Protein AF-A0A9D4LMA6-F1 (afdb_monomer_lite)

InterPro domains:
  IPR045131 CDGSH iron-sulfur domain-containing protein 1/2 [PTHR13680] (11-79)

Sequence (80 aa):
MKIVCYLLAGTKWLRFVPVMDTIAVLAYVTYQTFRRGKVPPSDLGVNLRILKESSMVVNMVDIEDLGDKVSFCRCLRSNR

Organism: Dreissena polymorpha (NCBI:txid45954)

Structure (mmCIF, N/CA/C/O backbone):
data_AF-A0A9D4LMA6-F1
#
_entry.id   AF-A0A9D4LMA6-F1
#
loop_
_atom_site.group_PDB
_atom_site.id
_atom_site.type_symbol
_atom_site.label_atom_id
_atom_site.label_alt_id
_atom_site.label_comp_id
_atom_site.label_asym_id
_atom_site.label_entity_id
_atom_site.label_seq_id
_atom_site.pdbx_PDB_ins_code
_atom_site.Cartn_x
_atom_site.Cartn_y
_atom_site.Cartn_z
_atom_site.occupancy
_atom_site.B_iso_or_equiv
_atom_site.auth_seq_id
_atom_site.auth_comp_id
_atom_site.auth_asym_id
_atom_site.auth_atom_id
_atom_site.pdbx_PDB_model_num
ATOM 1 N N . MET A 1 1 ? 29.067 1.331 -57.207 1.00 51.22 1 MET A N 1
ATOM 2 C CA . MET A 1 1 ? 29.875 1.794 -56.047 1.00 51.22 1 MET A CA 1
ATOM 3 C C . MET A 1 1 ? 29.119 2.628 -55.007 1.00 51.22 1 MET A C 1
ATOM 5 O O . MET A 1 1 ? 29.467 2.518 -53.842 1.00 51.22 1 MET A O 1
ATOM 9 N N . LYS A 1 2 ? 28.090 3.425 -55.348 1.00 53.75 2 LYS A N 1
ATOM 10 C CA . LYS A 1 2 ? 27.367 4.259 -54.357 1.00 53.75 2 LYS A CA 1
ATOM 11 C C . LYS A 1 2 ? 26.594 3.446 -53.298 1.00 53.75 2 LYS A C 1
ATOM 13 O O . LYS A 1 2 ? 26.726 3.722 -52.115 1.00 53.75 2 LYS A O 1
ATOM 18 N N . ILE A 1 3 ? 25.878 2.393 -53.704 1.00 59.94 3 ILE A N 1
ATOM 19 C CA . ILE A 1 3 ? 25.068 1.524 -52.817 1.00 59.94 3 ILE A CA 1
ATOM 20 C C . ILE A 1 3 ? 25.912 0.809 -51.748 1.00 59.94 3 ILE A C 1
ATOM 22 O O . ILE A 1 3 ? 25.533 0.772 -50.582 1.00 59.94 3 ILE A O 1
ATOM 26 N N . VAL A 1 4 ? 27.095 0.315 -52.120 1.00 58.31 4 VAL A N 1
ATOM 27 C CA . VAL A 1 4 ? 28.035 -0.327 -51.185 1.00 58.31 4 VAL A CA 1
ATOM 28 C C . VAL A 1 4 ? 28.563 0.682 -50.157 1.00 58.31 4 VAL A C 1
ATOM 30 O O . VAL A 1 4 ? 28.714 0.343 -48.989 1.00 58.31 4 VAL A O 1
ATOM 33 N N . CYS A 1 5 ? 28.754 1.945 -50.556 1.00 53.75 5 CYS A N 1
ATOM 34 C CA . CYS A 1 5 ? 29.174 3.024 -49.661 1.00 53.75 5 CYS A CA 1
ATOM 35 C C . CYS A 1 5 ? 28.072 3.419 -48.654 1.00 53.75 5 CYS A C 1
ATOM 37 O O . CYS A 1 5 ? 28.373 3.631 -47.483 1.00 53.75 5 CYS A O 1
ATOM 39 N N . TYR A 1 6 ? 26.795 3.442 -49.067 1.00 59.59 6 TYR A N 1
ATOM 40 C CA . TYR A 1 6 ? 25.661 3.669 -48.155 1.00 59.59 6 TYR A CA 1
ATOM 41 C C . TYR A 1 6 ? 25.461 2.519 -47.163 1.00 59.59 6 TYR A C 1
ATOM 43 O O . TYR A 1 6 ? 25.196 2.771 -45.991 1.00 59.59 6 TYR A O 1
ATOM 51 N N . LEU A 1 7 ? 25.650 1.269 -47.596 1.00 60.53 7 LEU A N 1
ATOM 52 C CA . LEU A 1 7 ? 25.635 0.104 -46.707 1.00 60.53 7 LEU A CA 1
ATOM 53 C C . LEU A 1 7 ? 26.808 0.136 -45.713 1.00 60.53 7 LEU A C 1
ATOM 55 O O . LEU A 1 7 ? 26.589 -0.072 -44.527 1.00 60.53 7 LEU A O 1
ATOM 59 N N . LEU A 1 8 ? 28.027 0.474 -46.153 1.00 57.78 8 LEU A N 1
ATOM 60 C CA . LEU A 1 8 ? 29.209 0.644 -45.285 1.00 57.78 8 LEU A CA 1
ATOM 61 C C . LEU A 1 8 ? 29.100 1.839 -44.322 1.00 57.78 8 LEU A C 1
ATOM 63 O O . LEU A 1 8 ? 29.678 1.819 -43.236 1.00 57.78 8 LEU A O 1
ATOM 67 N N . ALA A 1 9 ? 28.389 2.899 -44.712 1.00 61.91 9 ALA A N 1
ATOM 68 C CA . ALA A 1 9 ? 28.074 4.014 -43.829 1.00 61.91 9 ALA A CA 1
ATOM 69 C C . ALA A 1 9 ? 26.994 3.609 -42.813 1.00 61.91 9 ALA A C 1
ATOM 71 O O . ALA A 1 9 ? 27.186 3.817 -41.619 1.00 61.91 9 ALA A O 1
ATOM 72 N N . GLY A 1 10 ? 25.912 2.960 -43.257 1.00 62.66 10 GLY A N 1
ATOM 73 C CA . GLY A 1 10 ? 24.819 2.477 -42.406 1.00 62.66 10 GLY A CA 1
ATOM 74 C C . GLY A 1 10 ? 25.246 1.405 -41.398 1.00 62.66 10 GLY A C 1
ATOM 75 O O . GLY A 1 10 ? 24.775 1.408 -40.263 1.00 62.66 10 GLY A O 1
ATOM 76 N N . THR A 1 11 ? 26.209 0.545 -41.743 1.00 65.06 11 THR A N 1
ATOM 77 C CA . THR A 1 11 ? 26.759 -0.464 -40.818 1.00 65.06 11 THR A CA 1
ATOM 78 C C . THR A 1 11 ? 27.546 0.137 -39.659 1.00 65.06 11 THR A C 1
ATOM 80 O O . THR A 1 11 ? 27.541 -0.430 -38.568 1.00 65.06 11 THR A O 1
ATOM 83 N N . LYS A 1 12 ? 28.160 1.315 -39.831 1.00 67.19 12 LYS A N 1
ATOM 84 C CA . LYS A 1 12 ? 28.800 2.038 -38.717 1.00 67.19 12 LYS A CA 1
ATOM 85 C C . LYS A 1 12 ? 27.771 2.567 -37.718 1.00 67.19 12 LYS A C 1
ATOM 87 O O . LYS A 1 12 ? 28.027 2.526 -36.519 1.00 67.19 12 LYS A O 1
ATOM 92 N N . TRP A 1 13 ? 26.604 2.998 -38.196 1.00 74.25 13 TRP A N 1
ATOM 93 C CA . TRP A 1 13 ? 25.488 3.431 -37.347 1.00 74.25 13 TRP A CA 1
ATOM 94 C C . TRP A 1 13 ? 24.806 2.256 -36.636 1.00 74.25 13 TRP A C 1
ATOM 96 O O . TRP A 1 13 ? 24.453 2.377 -35.466 1.00 74.25 13 TRP A O 1
ATOM 106 N N . LEU A 1 14 ? 24.720 1.089 -37.287 1.00 75.44 14 LEU A N 1
ATOM 107 C CA . LEU A 1 14 ? 24.202 -0.144 -36.677 1.00 75.44 14 LEU A CA 1
ATOM 108 C C . LEU A 1 14 ? 24.980 -0.561 -35.415 1.00 75.44 14 LEU A C 1
ATOM 110 O O . LEU A 1 14 ? 24.399 -1.144 -34.504 1.00 75.44 14 LEU A O 1
ATOM 114 N N . ARG A 1 15 ? 26.266 -0.200 -35.298 1.00 78.19 15 ARG A N 1
ATOM 115 C CA . ARG A 1 15 ? 27.072 -0.460 -34.091 1.00 78.19 15 ARG A CA 1
ATOM 116 C C . ARG A 1 15 ? 26.600 0.321 -32.855 1.00 78.19 15 ARG A C 1
ATOM 118 O O . ARG A 1 15 ? 26.877 -0.108 -31.739 1.00 78.19 15 ARG A O 1
ATOM 125 N N . PHE A 1 16 ? 25.879 1.429 -33.031 1.00 81.44 16 PHE A N 1
ATOM 126 C CA . PHE A 1 16 ? 25.332 2.229 -31.927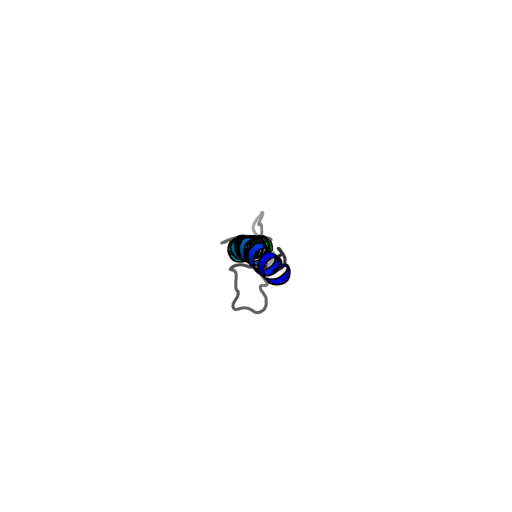 1.00 81.44 16 PHE A CA 1
ATOM 127 C C . PHE A 1 16 ? 23.961 1.743 -31.450 1.00 81.44 16 PHE A C 1
ATOM 129 O O . PHE A 1 16 ? 23.550 2.087 -30.345 1.00 81.44 16 PHE A O 1
ATOM 136 N N . VAL A 1 17 ? 23.280 0.904 -32.234 1.00 86.31 17 VAL A N 1
ATOM 137 C CA . VAL A 1 17 ? 21.984 0.311 -31.875 1.00 86.31 17 VAL A CA 1
ATOM 138 C C . VAL A 1 17 ? 22.009 -0.402 -30.518 1.00 86.31 17 VAL A C 1
ATOM 140 O O . VAL A 1 17 ? 21.162 -0.061 -29.701 1.00 86.31 17 VAL A O 1
ATOM 143 N N . PRO A 1 18 ? 22.963 -1.302 -30.193 1.00 86.56 18 PRO A N 1
ATOM 144 C CA . PRO A 1 18 ? 22.968 -1.963 -28.884 1.00 86.56 18 PRO A CA 1
ATOM 145 C C . PRO A 1 18 ? 23.177 -0.986 -27.718 1.00 86.56 18 PRO A C 1
ATOM 147 O O . PRO A 1 18 ? 22.641 -1.185 -26.631 1.00 86.56 18 PRO A O 1
ATOM 150 N N . VAL A 1 19 ? 23.924 0.100 -27.929 1.00 90.69 19 VAL A N 1
ATOM 151 C CA . VAL A 1 19 ? 24.136 1.127 -26.897 1.00 90.69 19 VAL A CA 1
ATOM 152 C C . VAL A 1 19 ? 22.858 1.940 -26.678 1.00 90.69 19 VAL A C 1
ATOM 154 O O . VAL A 1 19 ? 22.461 2.176 -25.544 1.00 90.69 19 VAL A O 1
ATOM 157 N N . MET A 1 20 ? 22.171 2.333 -27.750 1.00 90.94 20 MET A N 1
ATOM 158 C CA . MET A 1 20 ? 20.912 3.076 -27.638 1.00 90.94 20 MET A CA 1
ATOM 159 C C . MET A 1 20 ? 19.783 2.214 -27.069 1.00 90.94 20 MET A C 1
ATOM 161 O O . MET A 1 20 ? 19.004 2.697 -26.251 1.00 90.94 20 MET A O 1
ATOM 165 N N . ASP A 1 21 ? 19.724 0.941 -27.460 1.00 92.75 21 ASP A N 1
ATOM 166 C CA . ASP A 1 21 ? 18.760 -0.032 -26.948 1.00 92.75 21 ASP A CA 1
ATOM 167 C C . ASP A 1 21 ? 18.946 -0.255 -25.444 1.00 92.75 21 ASP A C 1
ATOM 169 O O . ASP A 1 21 ? 18.006 -0.093 -24.669 1.00 92.75 21 ASP A O 1
ATOM 173 N N . THR A 1 22 ? 20.181 -0.496 -24.998 1.00 95.38 22 THR A N 1
ATOM 174 C CA . THR A 1 22 ? 20.470 -0.671 -23.565 1.00 95.38 22 THR A CA 1
ATOM 175 C C . THR A 1 22 ? 20.125 0.571 -22.742 1.00 95.38 22 THR A C 1
ATOM 177 O O . THR A 1 22 ? 19.537 0.439 -21.667 1.00 95.38 22 THR A O 1
ATOM 180 N N . ILE A 1 23 ? 20.411 1.778 -23.245 1.00 96.69 23 ILE A N 1
ATOM 181 C CA . ILE A 1 23 ? 20.015 3.034 -22.588 1.00 96.69 23 ILE A CA 1
ATOM 182 C C . ILE A 1 23 ? 18.488 3.162 -22.523 1.00 96.69 23 ILE A C 1
ATOM 184 O O . ILE A 1 23 ? 17.952 3.517 -21.473 1.00 96.69 23 ILE A O 1
ATOM 188 N N . ALA A 1 24 ? 17.777 2.855 -23.610 1.00 96.06 24 ALA A N 1
ATOM 189 C CA . ALA A 1 24 ? 16.318 2.928 -23.662 1.00 96.06 24 ALA A CA 1
ATOM 190 C C . ALA A 1 24 ? 15.663 1.939 -22.687 1.00 96.06 24 ALA A C 1
ATOM 192 O O . ALA A 1 24 ? 14.762 2.314 -21.934 1.00 96.06 24 ALA A O 1
ATOM 193 N N . VAL A 1 25 ? 16.157 0.699 -22.644 1.00 96.69 25 VAL A N 1
ATOM 194 C CA . VAL A 1 25 ? 15.701 -0.327 -21.700 1.00 96.69 25 VAL A CA 1
ATOM 195 C C . VAL A 1 25 ? 15.968 0.112 -20.261 1.00 96.69 25 VAL A C 1
ATOM 197 O O . VAL A 1 25 ? 15.063 0.050 -19.428 1.00 96.69 25 VAL A O 1
ATOM 200 N N . LEU A 1 26 ? 17.166 0.620 -19.958 1.00 97.00 26 LEU A N 1
ATOM 201 C CA . LEU A 1 26 ? 17.506 1.100 -18.617 1.00 97.00 26 LEU A CA 1
ATOM 202 C C . LEU A 1 26 ? 16.613 2.276 -18.191 1.00 97.00 26 LEU A C 1
ATOM 204 O O . LEU A 1 26 ? 16.086 2.284 -17.076 1.00 97.00 26 LEU A O 1
ATOM 208 N N . ALA A 1 27 ? 16.389 3.244 -19.080 1.00 96.12 27 ALA A N 1
ATOM 209 C CA . ALA A 1 27 ? 15.496 4.372 -18.833 1.00 96.12 27 ALA A CA 1
ATOM 210 C C . ALA A 1 27 ? 14.045 3.915 -18.602 1.00 96.12 27 ALA A C 1
ATOM 212 O O . ALA A 1 27 ? 13.372 4.407 -17.699 1.00 96.12 27 ALA A O 1
ATOM 213 N N . TYR A 1 28 ? 13.565 2.932 -19.366 1.00 96.12 28 TYR A N 1
ATOM 214 C CA . TYR A 1 28 ? 12.213 2.400 -19.216 1.00 96.12 28 TYR A CA 1
ATOM 215 C C . TYR A 1 28 ? 12.022 1.648 -17.894 1.00 96.12 28 TYR A C 1
ATOM 217 O O . TYR A 1 28 ? 11.035 1.868 -17.185 1.00 96.12 28 TYR A O 1
ATOM 225 N N . VAL A 1 29 ? 12.977 0.784 -17.536 1.00 95.69 29 VAL A N 1
ATOM 226 C CA . VAL A 1 29 ? 12.936 0.019 -16.284 1.00 95.69 29 VAL A CA 1
ATOM 227 C C . VAL A 1 29 ? 13.000 0.960 -15.087 1.00 95.69 29 VAL A C 1
ATOM 229 O O . VAL A 1 29 ? 12.153 0.859 -14.201 1.00 95.69 29 VAL A O 1
ATOM 232 N N . THR A 1 30 ? 13.941 1.909 -15.075 1.00 93.81 30 THR A N 1
ATOM 233 C CA . THR A 1 30 ? 14.053 2.898 -13.990 1.00 93.81 30 THR A CA 1
ATOM 234 C C . THR A 1 30 ? 12.787 3.747 -13.872 1.00 93.81 30 THR A C 1
ATOM 236 O O . THR A 1 30 ? 12.248 3.912 -12.781 1.00 93.81 30 THR A O 1
ATOM 239 N N . TYR A 1 31 ? 12.224 4.216 -14.986 1.00 93.12 31 TYR A N 1
ATOM 240 C CA . TYR A 1 31 ? 10.963 4.955 -14.970 1.00 93.12 31 TYR A CA 1
ATOM 241 C C . TYR A 1 31 ? 9.803 4.134 -14.380 1.00 93.12 31 TYR A C 1
ATOM 243 O O . TYR A 1 31 ? 9.032 4.642 -13.560 1.00 93.12 31 TYR A O 1
ATOM 251 N N . GLN A 1 32 ? 9.682 2.853 -14.745 1.00 87.31 32 GLN A N 1
ATOM 252 C CA . GLN A 1 32 ? 8.653 1.981 -14.178 1.00 87.31 32 GLN A CA 1
ATOM 253 C C . GLN A 1 32 ? 8.853 1.715 -12.685 1.00 87.31 32 GLN A C 1
ATOM 255 O O . GLN A 1 32 ? 7.870 1.741 -11.943 1.00 87.31 32 GLN A O 1
ATOM 260 N N . THR A 1 33 ? 10.082 1.480 -12.219 1.00 87.19 33 THR A N 1
ATOM 261 C CA . THR A 1 33 ? 10.331 1.228 -10.791 1.00 87.19 33 THR A CA 1
ATOM 262 C C . THR A 1 33 ? 9.999 2.456 -9.946 1.00 87.19 33 THR A C 1
ATOM 264 O O . THR A 1 33 ? 9.301 2.328 -8.940 1.00 87.19 33 THR A O 1
ATOM 267 N N . PHE A 1 34 ? 10.368 3.658 -10.398 1.00 84.50 34 PHE A N 1
ATOM 268 C CA . PHE A 1 34 ? 9.999 4.904 -9.718 1.00 84.50 34 PHE A CA 1
ATOM 269 C C . PHE A 1 34 ? 8.487 5.166 -9.709 1.00 84.50 34 PHE A C 1
ATOM 271 O O . PHE A 1 34 ? 7.963 5.704 -8.732 1.00 84.50 34 PHE A O 1
ATOM 278 N N . ARG A 1 35 ? 7.754 4.771 -10.759 1.00 77.31 35 ARG A N 1
ATOM 279 C CA . ARG A 1 35 ? 6.286 4.893 -10.781 1.00 77.31 35 ARG A CA 1
ATOM 280 C C . ARG A 1 35 ? 5.587 3.884 -9.878 1.00 77.31 35 ARG A C 1
ATOM 282 O O . ARG A 1 35 ? 4.616 4.250 -9.225 1.00 77.31 35 ARG A O 1
ATOM 289 N N . ARG A 1 36 ? 6.083 2.646 -9.810 1.00 64.12 36 ARG A N 1
ATOM 290 C CA . ARG A 1 36 ? 5.518 1.583 -8.959 1.00 64.12 36 ARG A CA 1
ATOM 291 C C . ARG A 1 36 ? 5.780 1.796 -7.465 1.00 64.12 36 ARG A C 1
ATOM 293 O O . ARG A 1 36 ? 5.042 1.260 -6.651 1.00 64.12 36 ARG A O 1
ATOM 300 N N . GL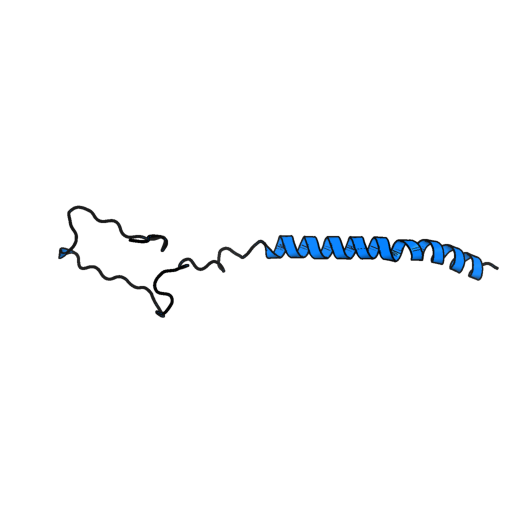Y A 1 37 ? 6.778 2.604 -7.095 1.00 62.66 37 GLY A N 1
ATOM 301 C CA . GLY A 1 37 ? 7.062 2.959 -5.697 1.00 62.66 37 GLY A CA 1
ATOM 302 C C . GLY A 1 37 ? 5.997 3.835 -5.022 1.00 62.66 37 GLY A C 1
ATOM 303 O O . GLY A 1 37 ? 6.040 4.024 -3.810 1.00 62.66 37 GLY A O 1
ATOM 304 N N . LYS A 1 38 ? 5.029 4.363 -5.780 1.00 61.12 38 LYS A N 1
ATOM 305 C CA . LYS A 1 38 ? 3.892 5.114 -5.242 1.00 61.12 38 LYS A CA 1
ATOM 306 C C . LYS A 1 38 ? 2.677 4.197 -5.171 1.00 61.12 38 LYS A C 1
ATOM 308 O O . LYS A 1 38 ? 1.783 4.297 -6.007 1.00 61.12 38 LYS A O 1
ATOM 313 N N . VAL A 1 39 ? 2.650 3.300 -4.184 1.00 60.88 39 VAL A N 1
ATOM 314 C CA . VAL A 1 39 ? 1.384 2.670 -3.785 1.00 60.88 39 VAL A CA 1
ATOM 315 C C . VAL A 1 39 ? 0.454 3.823 -3.401 1.00 60.88 39 VAL A C 1
ATOM 317 O O . VAL A 1 39 ? 0.841 4.634 -2.549 1.00 60.88 39 VAL A O 1
ATOM 320 N N . PRO A 1 40 ? -0.699 3.995 -4.068 1.00 60.62 40 PRO A N 1
ATOM 321 C CA . PRO A 1 40 ? -1.596 5.080 -3.725 1.00 60.62 40 PRO A CA 1
ATOM 322 C C . PRO A 1 40 ? -1.971 4.929 -2.243 1.00 60.62 40 PRO A C 1
ATOM 324 O O . PRO A 1 40 ? -2.188 3.811 -1.777 1.00 60.62 40 PRO A O 1
ATOM 327 N N . PRO A 1 41 ? -2.029 6.023 -1.465 1.00 57.69 41 PRO A N 1
ATOM 328 C CA . PRO A 1 41 ? -2.318 5.944 -0.033 1.00 57.69 41 PRO A CA 1
ATOM 329 C C . PRO A 1 41 ? -3.671 5.279 0.269 1.00 57.69 41 PRO A C 1
ATOM 331 O O . PRO A 1 41 ? -3.882 4.828 1.387 1.00 57.69 41 PRO A O 1
ATOM 334 N N . SER A 1 42 ? -4.556 5.173 -0.729 1.00 58.53 42 SER A N 1
ATOM 335 C CA . SER A 1 42 ? -5.811 4.421 -0.674 1.00 58.53 42 SER A CA 1
ATOM 336 C C . SER A 1 42 ? -5.646 2.895 -0.679 1.00 58.53 42 SER A C 1
ATOM 338 O O . SER A 1 42 ? -6.517 2.214 -0.152 1.00 58.53 42 SER A O 1
ATOM 340 N N . ASP A 1 43 ? -4.556 2.358 -1.241 1.00 57.78 43 ASP A N 1
ATOM 341 C CA . ASP A 1 43 ? -4.264 0.912 -1.247 1.00 57.78 43 ASP A CA 1
ATOM 342 C C . ASP A 1 43 ? -3.579 0.454 0.049 1.00 57.78 43 ASP A C 1
ATOM 344 O O . ASP A 1 43 ? -3.595 -0.731 0.390 1.00 57.78 43 ASP A O 1
ATOM 348 N N . LEU A 1 44 ? -3.009 1.386 0.824 1.00 69.38 44 LEU A N 1
ATOM 349 C CA . LEU A 1 44 ? -2.617 1.112 2.203 1.00 69.38 44 LEU A CA 1
ATOM 350 C C . LEU A 1 44 ? -3.855 1.213 3.093 1.00 69.38 44 LEU A C 1
ATOM 352 O O . LEU A 1 44 ? -4.154 2.265 3.654 1.00 69.38 44 LEU A O 1
ATOM 356 N N . GLY A 1 45 ? -4.575 0.101 3.231 1.00 77.62 45 GLY A N 1
ATOM 357 C CA . GLY A 1 45 ? -5.701 0.006 4.156 1.00 77.62 45 GLY A CA 1
ATOM 358 C C . GLY A 1 45 ? -5.347 0.557 5.545 1.00 77.62 45 GLY A C 1
ATOM 359 O O . GLY A 1 45 ? -4.281 0.268 6.092 1.00 77.62 45 GLY A O 1
ATOM 360 N N . VAL A 1 46 ? -6.251 1.352 6.126 1.00 85.75 46 VAL A N 1
ATOM 361 C CA . VAL A 1 46 ? -6.059 1.981 7.450 1.00 85.75 46 VAL A CA 1
ATOM 362 C C . VAL A 1 46 ? -5.802 0.923 8.530 1.00 85.75 46 VAL A C 1
ATOM 364 O O . VAL A 1 46 ? -4.965 1.112 9.413 1.00 85.75 46 VAL A O 1
ATOM 367 N N . ASN A 1 47 ? -6.484 -0.220 8.425 1.00 86.50 47 ASN A N 1
ATOM 368 C CA . ASN A 1 47 ? -6.324 -1.354 9.320 1.00 86.50 47 ASN A CA 1
ATOM 369 C C . ASN A 1 47 ? -5.246 -2.332 8.824 1.00 86.50 47 ASN A C 1
ATOM 371 O O . ASN A 1 47 ? -5.493 -3.200 7.983 1.00 86.50 47 ASN A O 1
ATOM 375 N N . LEU A 1 48 ? -4.040 -2.229 9.382 1.00 85.19 48 LEU A 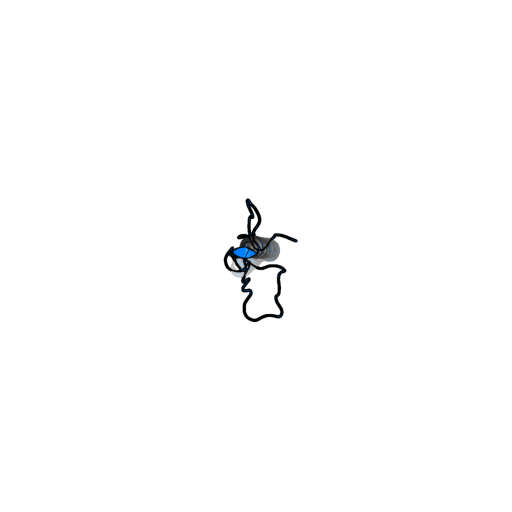N 1
ATOM 376 C CA . LEU A 1 48 ? -2.926 -3.093 8.986 1.00 85.19 48 LEU A CA 1
ATOM 377 C C . LEU A 1 48 ? -2.886 -4.428 9.740 1.00 85.19 48 LEU A C 1
ATOM 379 O O . LEU A 1 48 ? -2.300 -5.381 9.221 1.00 85.19 48 LEU A O 1
ATOM 383 N N . ARG A 1 49 ? -3.463 -4.512 10.947 1.00 85.31 49 ARG A N 1
ATOM 384 C CA . ARG A 1 49 ? -3.199 -5.627 11.880 1.00 85.31 49 ARG A CA 1
ATOM 385 C C . ARG A 1 49 ? -4.401 -6.109 12.694 1.00 85.31 49 ARG A C 1
ATOM 387 O O . ARG A 1 49 ? -4.405 -7.263 13.099 1.00 85.31 49 ARG A O 1
ATOM 394 N N . ILE A 1 50 ? -5.387 -5.262 12.965 1.00 87.44 50 ILE A N 1
ATOM 395 C CA . ILE A 1 50 ? -6.404 -5.533 13.987 1.00 87.44 50 ILE A CA 1
ATOM 396 C C . ILE A 1 50 ? -7.546 -6.347 13.370 1.00 87.44 50 ILE A C 1
ATOM 398 O O . ILE A 1 50 ? -8.141 -5.915 12.392 1.00 87.44 50 ILE A O 1
ATOM 402 N N . LEU A 1 51 ? -7.860 -7.515 13.936 1.00 86.31 51 LEU A N 1
ATOM 403 C CA . LEU A 1 51 ? -9.072 -8.303 13.653 1.00 86.31 51 LEU A CA 1
ATOM 404 C C . LEU A 1 51 ? -9.403 -8.497 12.149 1.00 86.31 51 LEU A C 1
ATOM 406 O O . LEU A 1 51 ? -10.551 -8.367 11.725 1.00 86.31 51 LEU A O 1
ATOM 410 N N . LYS A 1 52 ? -8.392 -8.827 11.331 1.00 87.50 52 LYS A N 1
ATOM 411 C CA . LYS A 1 52 ? -8.539 -9.032 9.872 1.00 87.50 52 LYS A CA 1
ATOM 412 C C . LYS A 1 52 ? -9.399 -10.234 9.471 1.00 87.50 52 LYS A C 1
ATOM 414 O O . LYS A 1 52 ? -9.886 -10.270 8.350 1.00 87.50 52 LYS A O 1
ATOM 419 N N . GLU A 1 53 ? -9.557 -11.196 10.373 1.0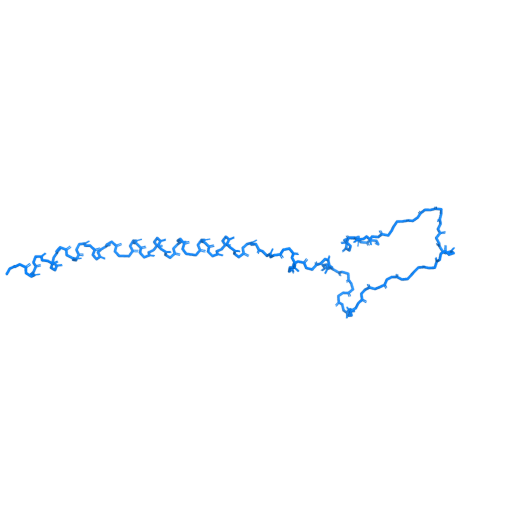0 88.62 53 GLU A N 1
ATOM 420 C CA . GLU A 1 53 ? -10.436 -12.360 10.200 1.00 88.62 53 GLU A CA 1
ATOM 421 C C . GLU A 1 53 ? -11.920 -11.948 10.192 1.00 88.62 53 GLU A C 1
ATOM 423 O O . GLU A 1 53 ? -12.758 -12.624 9.603 1.00 88.62 53 GLU A O 1
ATOM 428 N N . SER A 1 54 ? -12.260 -10.827 10.841 1.00 85.19 54 SER A N 1
ATOM 429 C CA . SER A 1 54 ? -13.632 -10.319 10.883 1.00 85.19 54 SER A CA 1
ATOM 430 C C . SER A 1 54 ? -13.944 -9.458 9.661 1.00 85.19 54 SER A C 1
ATOM 432 O O . SER A 1 54 ? -13.114 -8.667 9.209 1.00 85.19 54 SER A O 1
ATOM 434 N N . SER A 1 55 ? -15.175 -9.552 9.160 1.00 88.50 55 SER A N 1
ATOM 435 C CA . SER A 1 55 ? -15.653 -8.708 8.060 1.00 88.50 55 SER A CA 1
ATOM 436 C C . SER A 1 55 ? -15.790 -7.230 8.448 1.00 88.50 55 SER A C 1
ATOM 438 O O . SER A 1 55 ? -15.803 -6.370 7.570 1.00 88.50 55 SER A O 1
ATOM 440 N N . MET A 1 56 ? -15.899 -6.919 9.746 1.00 86.62 56 MET A N 1
ATOM 441 C CA . MET A 1 56 ? -16.014 -5.557 10.264 1.00 86.62 56 MET A CA 1
ATOM 442 C C . MET A 1 56 ? -15.530 -5.481 11.717 1.00 86.62 56 MET A C 1
ATOM 444 O O . MET A 1 56 ? -15.960 -6.266 12.559 1.00 86.62 56 MET A O 1
ATOM 448 N N . VAL A 1 57 ? -14.680 -4.494 12.016 1.00 90.69 57 VAL A N 1
ATOM 449 C CA . VAL A 1 57 ? -14.192 -4.223 13.377 1.00 90.69 57 VAL A CA 1
ATOM 450 C C . VAL A 1 5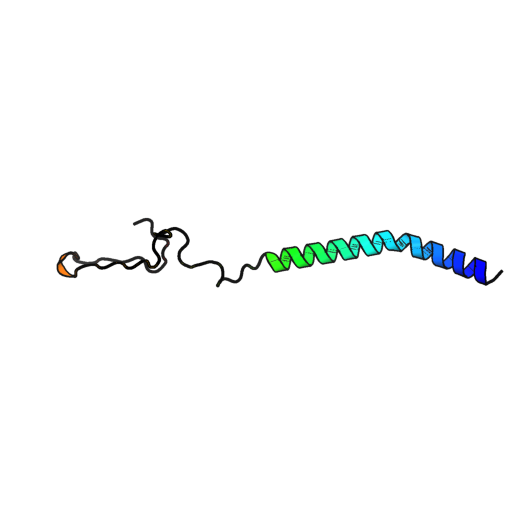7 ? -15.060 -3.142 14.015 1.00 90.69 57 VAL A C 1
ATOM 452 O O . VAL A 1 57 ? -15.034 -1.992 13.575 1.00 90.69 57 VAL A O 1
ATOM 455 N N . VAL A 1 58 ? -15.825 -3.508 15.046 1.00 92.19 58 VAL A N 1
ATOM 456 C CA . VAL A 1 58 ? -16.663 -2.594 15.838 1.00 92.19 58 VAL A CA 1
ATOM 457 C C . VAL A 1 58 ? -16.397 -2.844 17.318 1.00 92.19 58 VAL A C 1
ATOM 459 O O . VAL A 1 58 ? -16.446 -3.985 17.772 1.00 92.19 58 VAL A O 1
ATOM 462 N N . ASN A 1 59 ? -16.126 -1.779 18.071 1.00 91.31 59 ASN A N 1
ATOM 463 C CA . ASN A 1 59 ? -15.973 -1.830 19.522 1.00 91.31 59 ASN A CA 1
ATOM 464 C C . ASN A 1 59 ? -17.181 -1.152 20.174 1.00 91.31 59 ASN A C 1
ATOM 466 O O . ASN A 1 59 ? -17.487 -0.004 19.855 1.00 91.31 59 ASN A O 1
ATOM 470 N N . MET A 1 60 ? -17.846 -1.863 21.081 1.00 92.81 60 MET A N 1
ATOM 471 C CA . MET A 1 60 ? -18.902 -1.332 21.942 1.00 92.81 60 MET A CA 1
ATOM 472 C C . MET A 1 60 ? -18.347 -1.226 23.359 1.00 92.81 60 MET A C 1
ATOM 474 O O . MET A 1 60 ? -17.619 -2.116 23.796 1.00 92.81 60 MET A O 1
ATOM 478 N N . VAL A 1 61 ? -18.640 -0.120 24.034 1.00 93.12 61 VAL A N 1
ATOM 479 C CA . VAL A 1 61 ? -18.238 0.126 25.420 1.00 93.12 61 VAL A CA 1
ATOM 480 C C . VAL A 1 61 ? -19.411 0.799 26.117 1.00 93.12 61 VAL A C 1
ATOM 482 O O . VAL A 1 61 ? -19.927 1.796 25.604 1.00 93.12 61 VAL A O 1
ATOM 485 N N . ASP A 1 62 ? -19.812 0.255 27.261 1.00 94.88 62 ASP A N 1
ATOM 486 C CA . ASP A 1 62 ? -20.889 0.800 28.080 1.00 94.88 62 ASP A CA 1
ATOM 487 C C . ASP A 1 62 ? -20.382 1.966 28.925 1.00 94.88 62 ASP A C 1
ATOM 489 O O . ASP A 1 62 ? -19.269 1.926 29.446 1.00 94.88 62 ASP A O 1
ATOM 493 N N . ILE A 1 63 ? -21.183 3.031 29.050 1.00 92.69 63 ILE A N 1
ATOM 494 C CA . ILE A 1 63 ? -20.702 4.290 29.641 1.00 92.69 63 ILE A CA 1
ATOM 495 C C . ILE A 1 63 ? -20.436 4.190 31.151 1.00 92.69 63 ILE A C 1
ATOM 497 O O . ILE A 1 63 ? -19.672 4.980 31.698 1.00 92.69 63 ILE A O 1
ATOM 501 N N . GLU A 1 64 ? -21.058 3.211 31.804 1.00 92.88 64 GLU A N 1
ATOM 502 C CA . GLU A 1 64 ? -20.957 2.939 33.241 1.00 92.88 64 GLU A CA 1
ATOM 503 C C . GLU A 1 64 ? -19.603 2.320 33.617 1.00 92.88 64 GLU A C 1
ATOM 505 O O . GLU A 1 64 ? -19.137 2.492 34.741 1.00 92.88 64 GLU A O 1
ATOM 510 N N . ASP A 1 65 ? -18.939 1.677 32.651 1.00 92.44 65 ASP A N 1
ATOM 511 C CA . ASP A 1 65 ? -17.625 1.053 32.823 1.00 92.44 65 ASP A CA 1
ATOM 512 C C . ASP A 1 65 ? -16.462 2.033 32.575 1.00 92.44 65 ASP A C 1
ATOM 514 O O . ASP A 1 65 ? -15.285 1.681 32.724 1.00 92.44 65 ASP A O 1
ATOM 518 N N . LEU A 1 66 ? -16.752 3.279 32.178 1.00 90.31 66 LEU A N 1
ATOM 519 C CA . LEU A 1 66 ? -15.733 4.311 32.002 1.00 90.31 66 LEU A CA 1
ATOM 520 C C . LEU A 1 66 ? -15.381 4.943 33.354 1.00 90.31 66 LEU A C 1
ATOM 522 O O . LEU A 1 66 ? -16.243 5.427 34.078 1.00 90.31 66 LEU A O 1
ATOM 526 N N . GLY A 1 67 ? -14.082 5.018 33.658 1.00 89.12 67 GLY A N 1
ATOM 527 C CA . GLY A 1 67 ? -13.575 5.874 34.737 1.00 89.12 67 GLY A CA 1
ATOM 528 C C . GLY A 1 67 ? -13.574 7.363 34.358 1.00 89.12 67 GLY A C 1
ATOM 529 O O . GLY A 1 67 ? -14.076 7.756 33.307 1.00 89.12 67 GLY A O 1
ATOM 530 N N . ASP A 1 68 ? -12.916 8.196 35.169 1.00 89.94 68 ASP A N 1
ATOM 531 C CA . ASP A 1 68 ? -12.940 9.667 35.044 1.00 89.94 68 ASP A CA 1
ATOM 532 C C . ASP A 1 68 ? -12.565 10.210 33.651 1.00 89.94 68 ASP A C 1
ATOM 534 O O . ASP A 1 68 ? -13.056 11.257 33.221 1.00 89.94 68 ASP A O 1
ATOM 538 N N . LYS A 1 69 ? -11.665 9.525 32.932 1.00 90.12 69 LYS A N 1
ATOM 539 C CA . LYS A 1 69 ? -11.280 9.882 31.563 1.00 90.12 69 LYS A CA 1
ATOM 540 C C . LYS A 1 69 ? -10.660 8.700 30.829 1.00 90.12 69 LYS A C 1
ATOM 542 O O . LYS A 1 69 ? -9.622 8.184 31.235 1.00 90.12 69 LYS A O 1
ATOM 547 N N . VAL A 1 70 ? -11.221 8.358 29.673 1.00 92.62 70 VAL A N 1
ATOM 548 C CA . VAL A 1 70 ? -10.669 7.340 28.768 1.00 92.62 70 VAL A CA 1
ATOM 549 C C . VAL A 1 70 ? -10.464 7.900 27.365 1.00 92.62 70 VAL A C 1
ATOM 551 O O . VAL A 1 70 ? -11.118 8.854 26.944 1.00 92.62 70 VAL A O 1
ATOM 554 N N . SER A 1 71 ? -9.523 7.315 26.628 1.00 92.25 71 SER A N 1
ATOM 555 C CA . SER A 1 71 ? -9.242 7.680 25.241 1.00 92.25 71 SER A CA 1
ATOM 556 C C . SER A 1 71 ? -9.172 6.437 24.370 1.00 92.25 71 SER A C 1
ATOM 558 O O . SER A 1 71 ? -8.352 5.556 24.626 1.00 92.25 71 SER A O 1
ATOM 560 N N . PHE A 1 72 ? -9.976 6.405 23.311 1.00 93.31 72 PHE A N 1
ATOM 561 C CA . PHE A 1 72 ? -10.003 5.301 22.357 1.00 93.31 72 PHE A CA 1
ATOM 562 C C . PHE A 1 72 ? -9.125 5.581 21.136 1.00 93.31 72 PHE A C 1
ATOM 564 O O . PHE A 1 72 ? -9.001 6.718 20.664 1.00 93.31 72 PHE A O 1
ATOM 571 N N . CYS A 1 73 ? -8.510 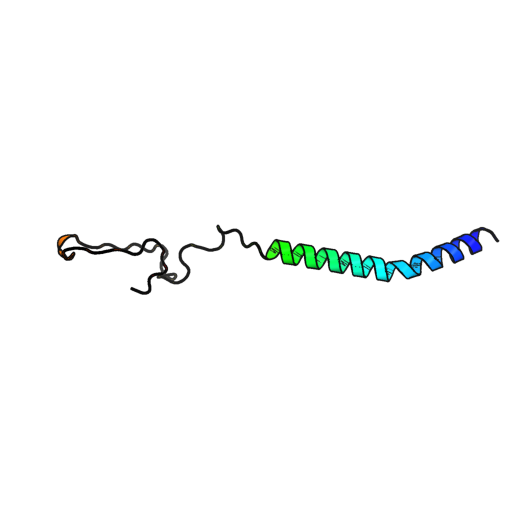4.524 20.604 1.00 93.56 73 CYS A N 1
ATOM 572 C CA . CYS A 1 73 ? -7.706 4.609 19.395 1.00 93.56 73 CYS A CA 1
ATOM 573 C C . CYS A 1 73 ? -8.591 4.914 18.178 1.00 93.56 73 CYS A C 1
ATOM 575 O O . CYS A 1 73 ? -9.531 4.185 17.889 1.00 93.56 73 CYS A O 1
ATOM 577 N N . ARG A 1 74 ? -8.242 5.956 17.413 1.00 91.19 74 ARG A N 1
ATOM 578 C CA . ARG A 1 74 ? -8.889 6.273 16.123 1.00 91.19 74 ARG A CA 1
ATOM 579 C C . ARG A 1 74 ? -8.031 5.931 14.907 1.00 91.19 74 ARG A C 1
ATOM 581 O O . ARG A 1 74 ? -8.487 6.050 13.779 1.00 91.19 74 ARG A O 1
ATOM 588 N N . CYS A 1 75 ? -6.775 5.545 15.128 1.00 90.69 75 CYS A N 1
ATOM 589 C CA . CYS A 1 75 ? -5.803 5.315 14.061 1.00 90.69 75 CYS A CA 1
ATOM 590 C C . CYS A 1 75 ? -5.598 3.837 13.709 1.00 90.69 75 CYS A C 1
ATOM 592 O O . CYS A 1 75 ? -4.828 3.560 12.797 1.00 90.69 75 CYS A O 1
ATOM 594 N N . LEU A 1 76 ? -6.231 2.905 14.438 1.00 89.50 76 LEU A N 1
ATOM 595 C CA . LEU A 1 76 ? -6.063 1.451 14.281 1.00 89.50 76 LEU A CA 1
ATOM 596 C C . LEU A 1 76 ? -4.588 0.996 14.328 1.00 89.50 76 LEU A C 1
ATOM 598 O O . LEU A 1 76 ? -4.181 0.032 13.680 1.00 89.50 76 LEU A O 1
ATOM 602 N N . ARG A 1 77 ? -3.766 1.712 15.106 1.00 89.62 77 ARG A N 1
ATOM 603 C CA . ARG A 1 77 ? -2.346 1.393 15.349 1.00 89.62 77 ARG A CA 1
ATOM 604 C C . ARG A 1 77 ? -2.024 1.131 16.817 1.00 89.62 77 ARG A C 1
ATOM 606 O O . ARG A 1 77 ? -0.884 0.800 17.126 1.00 89.62 77 ARG A O 1
ATOM 613 N N . SER A 1 78 ? -2.988 1.331 17.716 1.00 90.25 78 SER A N 1
ATOM 614 C CA . SER A 1 78 ? -2.801 1.014 19.132 1.00 90.25 78 SER A CA 1
ATOM 615 C C . SER A 1 78 ? -2.642 -0.493 19.303 1.00 90.25 78 SER A C 1
ATOM 617 O O . SER A 1 78 ? -3.349 -1.265 18.662 1.00 90.25 78 SER A O 1
ATOM 619 N N . ASN A 1 79 ? -1.719 -0.888 20.179 1.00 85.56 79 ASN A N 1
ATOM 620 C CA . ASN A 1 79 ? -1.607 -2.265 20.669 1.00 85.56 79 ASN A CA 1
ATOM 621 C C . ASN A 1 79 ? -2.394 -2.478 21.978 1.00 85.56 79 ASN A C 1
ATOM 623 O O . ASN A 1 79 ? -2.337 -3.563 22.546 1.00 85.56 79 ASN A O 1
ATOM 627 N N . ARG A 1 80 ? -3.051 -1.423 22.475 1.00 79.06 80 ARG A N 1
ATOM 628 C CA . ARG A 1 80 ? -3.986 -1.440 23.603 1.00 79.06 80 ARG A CA 1
ATOM 629 C C . ARG A 1 80 ? -5.405 -1.254 23.108 1.00 79.06 80 ARG A C 1
ATOM 631 O O . ARG A 1 80 ? -5.550 -0.447 22.153 1.00 79.06 80 ARG A O 1
#

Secondary structure (DSSP, 8-state):
-HHHHHHHHHHHHHTTHHHHHHHHHHHHHHHHHHHHT---TTTS-S-SSS-TTSS-------GGG--S-----SSS----

Foldseek 3Di:
DVVVVVVVVVVVVVVCVVVVVVVVVVVVVVVVVVVVVCPDVVNVDLAPDPPPVDPDDDDDDDPVPDDPDDDDDPRNPDPD

Radius of gyration: 31.05 Å; chains: 1; bounding box: 51×22×91 Å

pLDDT: mean 81.56, std 13.74, range [51.22, 97.0]